Protein AF-A0A2T2TW19-F1 (afdb_monomer_lite)

Radius of gyration: 18.49 Å; chains: 1; bounding box: 31×56×34 Å

Foldseek 3Di:
DPPLDCVVVCVVQVVVVHPPDPPGDRDPQDVVNVVVNVVSVQVVCCVVPVDHDDDDPPVCVPVVVCVVCVVVVVVPPD

Structure (mmCIF, N/CA/C/O backbone):
data_AF-A0A2T2TW19-F1
#
_entry.id   AF-A0A2T2TW19-F1
#
loop_
_atom_site.group_PDB
_atom_site.id
_atom_site.type_symbol
_atom_site.label_atom_id
_atom_site.label_alt_id
_atom_site.label_comp_id
_atom_site.label_asym_id
_atom_site.label_entity_id
_atom_site.label_seq_id
_atom_site.pdbx_PDB_ins_code
_atom_site.Cartn_x
_atom_site.Cartn_y
_atom_site.Cartn_z
_atom_site.occupancy
_atom_site.B_iso_or_equiv
_atom_site.auth_seq_id
_atom_site.auth_comp_id
_atom_site.auth_asym_id
_atom_site.auth_atom_id
_atom_site.pdbx_PDB_model_num
ATOM 1 N N . GLN A 1 1 ? 4.719 -18.193 10.697 1.00 52.31 1 GLN A N 1
ATOM 2 C CA . GLN A 1 1 ? 4.513 -16.747 10.929 1.00 52.31 1 GLN A CA 1
ATOM 3 C C . GLN A 1 1 ? 4.455 -16.077 9.559 1.00 52.31 1 GLN A C 1
ATOM 5 O O . GLN A 1 1 ? 5.412 -16.232 8.809 1.00 52.31 1 GLN A O 1
ATOM 10 N N . ARG A 1 2 ? 3.333 -15.456 9.152 1.00 54.91 2 ARG A N 1
ATOM 11 C CA . ARG A 1 2 ? 3.280 -14.726 7.867 1.00 54.91 2 ARG A CA 1
ATOM 12 C C . ARG A 1 2 ? 4.338 -13.626 7.945 1.00 54.91 2 ARG A C 1
ATOM 14 O O . ARG A 1 2 ? 4.218 -12.748 8.791 1.00 54.91 2 ARG A O 1
ATOM 21 N N . GLN A 1 3 ? 5.383 -13.685 7.122 1.00 54.56 3 GLN A N 1
ATOM 22 C CA . GLN A 1 3 ? 6.307 -12.560 7.026 1.00 54.56 3 GLN A CA 1
ATOM 23 C C . GLN A 1 3 ? 5.533 -11.380 6.430 1.00 54.56 3 GLN A C 1
ATOM 25 O O . GLN A 1 3 ? 5.066 -11.444 5.297 1.00 54.56 3 GLN A O 1
ATOM 30 N N . LEU A 1 4 ? 5.295 -10.348 7.235 1.00 59.84 4 LEU A N 1
ATOM 31 C CA . LEU A 1 4 ? 4.586 -9.118 6.855 1.00 59.84 4 LEU A CA 1
ATOM 32 C C . LEU A 1 4 ? 5.580 -8.020 6.432 1.00 59.84 4 LEU A C 1
ATOM 34 O O . LEU A 1 4 ? 5.254 -6.837 6.396 1.00 59.84 4 LEU A O 1
ATOM 38 N N . SER A 1 5 ? 6.813 -8.423 6.126 1.00 64.31 5 SER A N 1
ATOM 39 C CA . SER A 1 5 ? 7.854 -7.574 5.573 1.00 64.31 5 SER A CA 1
ATOM 40 C C . SER A 1 5 ? 7.512 -7.196 4.129 1.00 64.31 5 SER A C 1
ATOM 42 O O . SER A 1 5 ? 6.811 -7.917 3.418 1.00 64.31 5 SER A O 1
ATOM 44 N N . LYS A 1 6 ? 8.073 -6.076 3.662 1.00 74.88 6 LYS A N 1
ATOM 45 C CA . LYS A 1 6 ? 8.075 -5.665 2.243 1.00 74.88 6 LYS A CA 1
ATOM 46 C C . LYS A 1 6 ? 8.714 -6.706 1.303 1.00 74.88 6 LYS A C 1
ATOM 48 O O . LYS A 1 6 ? 8.758 -6.480 0.100 1.00 74.88 6 LYS A O 1
ATOM 53 N N . GLU A 1 7 ? 9.196 -7.831 1.832 1.00 83.31 7 GLU A N 1
ATOM 54 C CA . GLU A 1 7 ? 9.912 -8.867 1.096 1.00 83.31 7 GLU A CA 1
ATOM 55 C C . GLU A 1 7 ? 9.091 -9.431 -0.052 1.00 83.31 7 GLU A C 1
ATOM 57 O O . GLU A 1 7 ? 9.591 -9.499 -1.159 1.00 83.31 7 GLU A O 1
ATOM 62 N N . PHE A 1 8 ? 7.800 -9.701 0.148 1.00 84.50 8 PHE A N 1
ATOM 63 C CA . PHE A 1 8 ? 6.976 -10.252 -0.932 1.00 84.50 8 PHE A CA 1
ATOM 64 C C . PHE A 1 8 ? 6.798 -9.274 -2.110 1.00 84.50 8 PHE A C 1
ATOM 66 O O . PHE A 1 8 ? 6.552 -9.701 -3.234 1.00 84.50 8 PHE A O 1
ATOM 73 N N . VAL A 1 9 ? 6.881 -7.960 -1.855 1.00 88.56 9 VAL A N 1
ATOM 74 C CA . VAL A 1 9 ? 6.868 -6.945 -2.919 1.00 88.56 9 VAL A CA 1
ATOM 75 C C . VAL A 1 9 ? 8.204 -6.960 -3.643 1.00 88.56 9 VAL A C 1
ATOM 77 O O . VAL A 1 9 ? 8.226 -6.901 -4.865 1.00 88.56 9 VAL A O 1
ATOM 80 N N . ARG A 1 10 ? 9.310 -7.084 -2.901 1.00 89.88 10 ARG A N 1
ATOM 81 C CA . ARG A 1 10 ? 10.647 -7.203 -3.484 1.00 89.88 10 ARG A CA 1
ATOM 82 C C . ARG A 1 10 ? 10.782 -8.472 -4.326 1.00 89.88 10 ARG A C 1
ATOM 84 O O . ARG A 1 10 ? 11.227 -8.373 -5.456 1.00 89.88 10 ARG A O 1
ATOM 91 N N . GLU A 1 11 ? 10.364 -9.624 -3.812 1.00 90.44 11 GLU A N 1
ATOM 92 C CA . GLU A 1 11 ? 10.321 -10.899 -4.541 1.00 90.44 11 GLU A CA 1
ATOM 93 C C . GLU A 1 11 ? 9.523 -10.757 -5.835 1.00 90.44 11 GLU A C 1
ATOM 95 O O . GLU A 1 11 ? 10.028 -11.080 -6.903 1.00 90.44 11 GLU A O 1
ATOM 100 N N . TRP A 1 12 ? 8.326 -10.168 -5.758 1.00 92.44 12 TRP A N 1
ATOM 101 C CA . TRP A 1 12 ? 7.513 -9.931 -6.946 1.00 92.44 12 TRP A CA 1
ATOM 102 C C . TRP A 1 12 ? 8.211 -9.018 -7.961 1.00 92.44 12 TRP A C 1
ATOM 104 O O . TRP A 1 12 ? 8.205 -9.323 -9.149 1.00 92.44 12 TRP A O 1
ATOM 114 N N . LEU A 1 13 ? 8.838 -7.927 -7.513 1.00 93.25 13 LEU A N 1
ATOM 115 C CA . LEU A 1 13 ? 9.593 -7.030 -8.392 1.00 93.25 13 LEU A CA 1
ATOM 116 C C . LEU A 1 13 ? 10.758 -7.763 -9.073 1.00 93.25 13 LEU A C 1
ATOM 118 O O . LEU A 1 13 ? 10.925 -7.638 -10.284 1.00 93.25 13 LEU A O 1
ATOM 122 N N . MET A 1 14 ? 11.506 -8.579 -8.325 1.00 92.81 14 MET A N 1
ATOM 123 C CA . MET A 1 14 ? 12.615 -9.371 -8.865 1.00 92.81 14 MET A CA 1
ATOM 124 C C . MET A 1 14 ? 12.138 -10.396 -9.902 1.00 92.81 14 MET A C 1
ATOM 126 O O . MET A 1 14 ? 12.777 -10.525 -10.947 1.00 92.81 14 MET A O 1
ATOM 130 N N . ASP A 1 15 ? 11.006 -11.064 -9.656 1.00 94.00 15 ASP A N 1
ATOM 131 C CA . ASP A 1 15 ? 10.370 -11.989 -10.608 1.00 94.00 15 ASP A CA 1
ATOM 132 C C . ASP A 1 15 ? 9.939 -11.2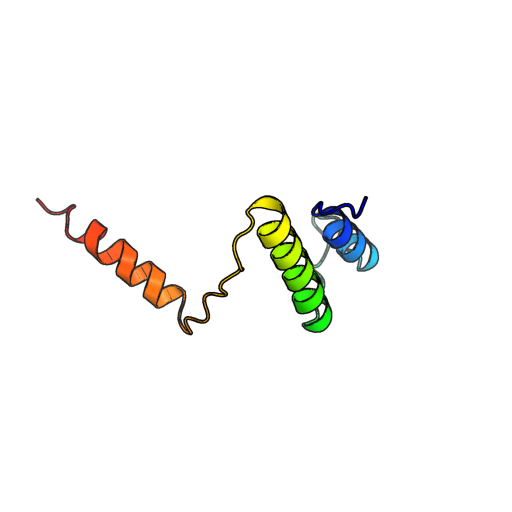85 -11.908 1.00 94.00 15 ASP A C 1
ATOM 134 O O . ASP A 1 15 ? 9.868 -11.916 -12.961 1.00 94.00 15 ASP 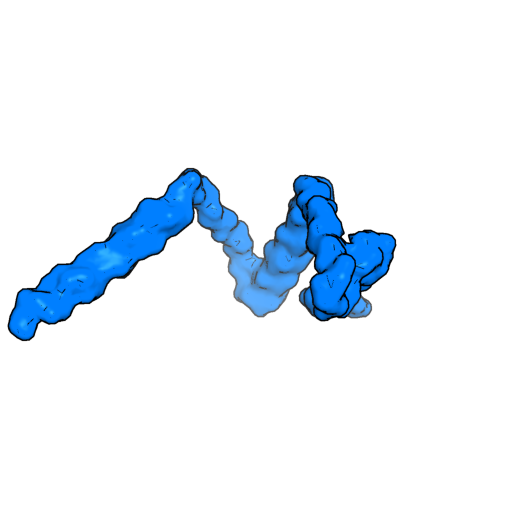A O 1
ATOM 138 N N . HIS A 1 16 ? 9.683 -9.974 -11.846 1.00 94.06 16 HIS A N 1
ATOM 139 C CA . HIS A 1 16 ? 9.329 -9.133 -12.995 1.00 94.06 16 HIS A CA 1
ATOM 140 C C . HIS A 1 16 ? 10.533 -8.361 -13.556 1.00 94.06 16 HIS A C 1
ATOM 142 O O . HIS A 1 16 ? 10.361 -7.395 -14.294 1.00 94.06 16 HIS A O 1
ATOM 148 N N . GLY A 1 17 ? 11.756 -8.792 -13.231 1.00 93.62 17 GLY A N 1
ATOM 149 C CA . GLY A 1 17 ? 12.986 -8.242 -13.801 1.00 93.62 17 GLY A CA 1
ATOM 150 C C . GLY A 1 17 ? 13.475 -6.948 -13.152 1.00 93.62 17 GLY A C 1
ATOM 151 O O . GLY A 1 17 ? 14.455 -6.382 -13.623 1.00 93.62 17 GLY A O 1
ATOM 152 N N . PHE A 1 18 ? 12.855 -6.499 -12.059 1.00 94.19 18 PHE A N 1
ATOM 153 C CA . PHE A 1 18 ? 13.239 -5.276 -11.364 1.00 94.19 18 PHE A CA 1
ATOM 154 C C . PHE A 1 18 ? 14.027 -5.569 -10.090 1.00 94.19 18 PHE A C 1
ATOM 156 O O . PHE A 1 18 ? 13.504 -6.104 -9.109 1.00 94.19 18 PHE A O 1
ATOM 163 N N . GLN A 1 19 ? 15.298 -5.177 -10.085 1.00 92.19 19 GLN A N 1
ATOM 164 C CA . GLN A 1 19 ? 16.216 -5.331 -8.953 1.00 92.19 19 GLN A CA 1
ATOM 165 C C . GLN A 1 19 ? 16.814 -3.991 -8.492 1.00 92.19 19 GLN A C 1
ATOM 167 O O . GLN A 1 19 ? 17.622 -3.969 -7.563 1.00 92.19 19 GLN A O 1
ATOM 172 N N . GLY A 1 20 ? 16.398 -2.875 -9.101 1.00 89.25 20 GLY A N 1
ATOM 173 C CA . GLY A 1 20 ? 16.844 -1.522 -8.763 1.00 89.25 20 GLY A CA 1
ATOM 174 C C . GLY A 1 20 ? 18.189 -1.133 -9.382 1.00 89.25 20 GLY A C 1
ATOM 175 O O . GLY A 1 20 ? 18.892 -0.286 -8.829 1.00 89.25 20 GLY A O 1
ATOM 176 N N . ARG A 1 21 ? 18.580 -1.766 -10.492 1.00 93.56 21 ARG A N 1
ATOM 177 C CA . ARG A 1 21 ? 19.769 -1.394 -11.273 1.00 93.56 21 ARG A CA 1
ATOM 178 C C . ARG A 1 21 ? 19.447 -0.199 -12.175 1.00 93.56 21 ARG A C 1
ATOM 180 O O . ARG A 1 21 ? 18.286 0.117 -12.398 1.00 93.56 21 ARG A O 1
ATOM 187 N N . ALA A 1 22 ? 20.480 0.459 -12.703 1.00 90.88 22 ALA A N 1
ATOM 188 C CA . ALA A 1 22 ? 20.313 1.659 -13.527 1.00 90.88 22 ALA A CA 1
ATOM 189 C C . ALA A 1 22 ? 19.481 1.422 -14.803 1.00 90.88 22 ALA A C 1
ATOM 191 O O . ALA A 1 22 ? 18.745 2.315 -15.208 1.00 90.88 22 ALA A O 1
ATOM 192 N N . ASP A 1 23 ? 19.576 0.223 -15.384 1.00 93.00 23 ASP A N 1
ATOM 193 C CA . ASP A 1 23 ? 18.886 -0.153 -16.625 1.00 93.00 23 ASP A CA 1
ATOM 194 C C . ASP A 1 23 ? 17.579 -0.935 -16.380 1.00 93.00 23 ASP A C 1
ATOM 196 O O . ASP A 1 23 ? 16.951 -1.392 -17.333 1.00 93.00 23 ASP A O 1
ATOM 200 N N . ASP A 1 24 ? 17.172 -1.134 -15.119 1.00 94.06 24 ASP A N 1
ATOM 201 C CA . ASP A 1 24 ? 15.934 -1.854 -14.809 1.00 94.06 24 ASP A CA 1
ATOM 202 C C . ASP A 1 24 ? 14.724 -0.932 -15.021 1.00 94.06 24 ASP A C 1
ATOM 204 O O . ASP A 1 24 ? 14.614 0.134 -14.410 1.00 94.06 24 ASP A O 1
ATOM 208 N N . GLU A 1 25 ? 13.758 -1.376 -15.823 1.00 92.62 25 GLU A N 1
ATOM 209 C CA . GLU A 1 25 ? 12.469 -0.698 -15.944 1.00 92.62 25 GLU A CA 1
ATOM 210 C C . GLU A 1 25 ? 11.514 -1.149 -14.837 1.00 92.62 25 GLU A C 1
ATOM 212 O O . GLU A 1 25 ? 11.365 -2.341 -14.560 1.00 92.62 25 GLU A O 1
ATOM 217 N N . MET A 1 26 ? 10.845 -0.187 -14.196 1.00 91.62 26 MET A N 1
ATOM 218 C CA . MET A 1 26 ? 9.815 -0.492 -13.204 1.00 91.62 26 MET A CA 1
ATOM 219 C C . MET A 1 26 ? 8.653 -1.230 -13.890 1.00 91.62 26 MET A C 1
ATOM 221 O O . MET A 1 26 ? 8.050 -0.665 -14.806 1.00 91.62 26 MET A O 1
ATOM 225 N N . PRO A 1 27 ? 8.291 -2.448 -13.450 1.00 92.56 27 PRO A N 1
ATOM 226 C CA . PRO A 1 27 ? 7.172 -3.174 -14.024 1.00 92.56 27 PRO A CA 1
ATOM 227 C C . PRO A 1 27 ? 5.865 -2.444 -13.724 1.00 92.56 27 PRO A C 1
ATOM 229 O O . PRO A 1 27 ? 5.695 -1.854 -12.651 1.00 92.56 27 PRO A O 1
ATOM 232 N N . ASP A 1 28 ? 4.908 -2.536 -14.647 1.00 92.44 28 ASP A N 1
ATOM 233 C CA . ASP A 1 28 ? 3.549 -2.105 -14.343 1.00 92.44 28 ASP A CA 1
ATOM 234 C C . ASP A 1 28 ? 3.009 -2.959 -13.195 1.00 92.44 28 ASP A C 1
ATOM 236 O O . ASP A 1 28 ? 3.043 -4.187 -13.246 1.00 92.44 28 ASP A O 1
ATOM 240 N N . LEU A 1 29 ? 2.545 -2.298 -12.139 1.00 90.44 29 LEU A N 1
ATOM 241 C CA . LEU A 1 29 ? 1.954 -2.941 -10.974 1.00 90.44 29 LEU A CA 1
ATOM 242 C C . LEU A 1 29 ? 0.486 -3.221 -11.294 1.00 90.44 29 LEU A C 1
ATOM 244 O O . LEU A 1 29 ? -0.303 -2.281 -11.215 1.00 90.44 29 LEU A O 1
ATOM 248 N N . PRO A 1 30 ? 0.063 -4.461 -11.590 1.00 94.50 30 PR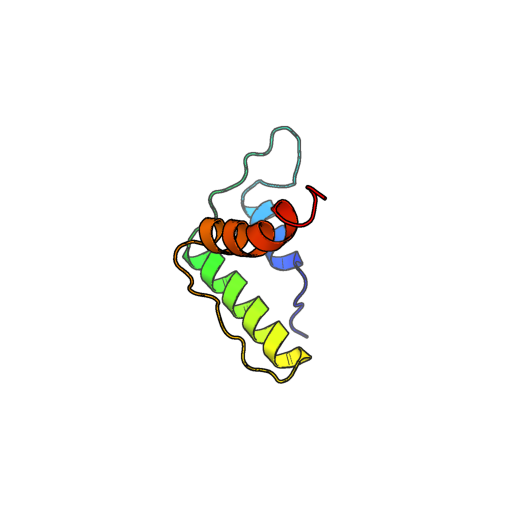O A N 1
ATOM 249 C CA . PRO A 1 30 ? -1.322 -4.704 -11.964 1.00 94.50 30 PRO A CA 1
ATOM 250 C C . PRO A 1 30 ? -2.242 -4.416 -10.778 1.00 94.50 30 PRO A C 1
ATOM 252 O O . PRO A 1 30 ? -1.892 -4.708 -9.628 1.00 94.50 30 PRO A O 1
ATOM 255 N N . ASP A 1 31 ? -3.452 -3.925 -11.035 1.00 93.12 31 ASP A N 1
ATOM 256 C CA . ASP A 1 31 ? -4.398 -3.577 -9.966 1.00 93.12 31 ASP A CA 1
ATOM 257 C C . ASP A 1 31 ? -4.672 -4.745 -9.012 1.00 93.12 31 ASP A C 1
ATOM 259 O O . ASP A 1 31 ? -4.743 -4.560 -7.798 1.00 93.12 31 ASP A O 1
ATOM 263 N N . ALA A 1 32 ? -4.727 -5.978 -9.525 1.00 92.94 32 ALA A N 1
ATOM 264 C CA . ALA A 1 32 ? -4.873 -7.174 -8.698 1.00 92.94 32 ALA A CA 1
ATOM 265 C C . ALA A 1 32 ? -3.721 -7.340 -7.686 1.00 92.94 32 ALA A C 1
ATOM 267 O O . ALA A 1 32 ? -3.951 -7.719 -6.531 1.00 92.94 32 ALA A O 1
ATOM 268 N N . PHE A 1 33 ? -2.487 -7.031 -8.095 1.00 91.44 33 PHE A N 1
ATOM 269 C CA . PHE A 1 33 ? -1.329 -7.062 -7.209 1.00 91.44 33 PHE A CA 1
ATOM 270 C C . PHE A 1 33 ? -1.381 -5.913 -6.200 1.00 91.44 33 PHE A C 1
ATOM 272 O O . PHE A 1 33 ? -1.212 -6.163 -5.006 1.00 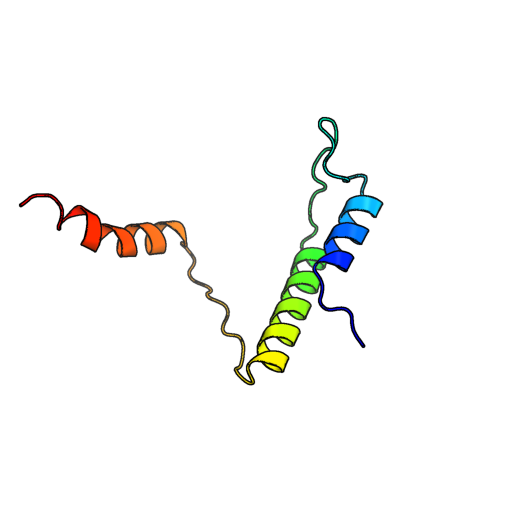91.44 33 PHE A O 1
ATOM 279 N N . ARG A 1 34 ? -1.726 -4.694 -6.638 1.00 90.81 34 ARG A N 1
ATOM 280 C CA . ARG A 1 34 ? -1.934 -3.537 -5.746 1.00 90.81 34 ARG A CA 1
ATOM 281 C C . ARG A 1 34 ? -2.961 -3.857 -4.659 1.00 90.81 34 ARG A C 1
ATOM 283 O O . ARG A 1 34 ? -2.666 -3.715 -3.478 1.00 90.81 34 ARG A O 1
ATOM 290 N N . VAL A 1 35 ? -4.122 -4.398 -5.031 1.00 92.25 35 VAL A N 1
ATOM 291 C CA . VAL A 1 35 ? -5.181 -4.799 -4.087 1.00 92.25 35 VAL A CA 1
ATOM 292 C C . VAL A 1 35 ? -4.686 -5.865 -3.107 1.00 92.25 35 VAL A C 1
ATOM 294 O O . VAL A 1 35 ? -4.970 -5.779 -1.910 1.00 92.25 35 VAL A O 1
ATOM 297 N N . LYS A 1 36 ? -3.930 -6.864 -3.579 1.00 91.31 36 LYS A N 1
ATOM 298 C CA . LYS A 1 36 ? -3.341 -7.903 -2.719 1.00 91.31 36 LYS A CA 1
ATOM 299 C C . LYS A 1 36 ? -2.358 -7.306 -1.707 1.00 91.31 36 LYS A C 1
ATOM 301 O O . LYS A 1 36 ? -2.407 -7.673 -0.532 1.00 91.31 36 LYS A O 1
ATOM 306 N N . VAL A 1 37 ? -1.490 -6.397 -2.153 1.00 90.44 37 VAL A N 1
ATOM 307 C CA . VAL A 1 37 ? -0.523 -5.684 -1.305 1.00 90.44 37 VAL A CA 1
ATOM 308 C C . VAL A 1 37 ? -1.257 -4.863 -0.248 1.00 90.44 37 VAL A C 1
ATOM 310 O O . VAL A 1 37 ? -0.988 -5.024 0.943 1.00 90.44 37 VAL A O 1
ATOM 313 N N . THR A 1 38 ? -2.235 -4.056 -0.667 1.00 91.25 38 THR A N 1
ATOM 314 C CA . THR A 1 38 ? -3.042 -3.210 0.218 1.00 91.25 38 THR A CA 1
ATOM 315 C C . THR A 1 38 ? -3.728 -4.030 1.304 1.00 91.25 38 THR A C 1
ATOM 317 O O . THR A 1 38 ? -3.561 -3.727 2.483 1.00 91.25 38 THR A O 1
ATOM 320 N N . LYS A 1 39 ? -4.423 -5.120 0.947 1.00 91.25 39 LYS A N 1
ATOM 321 C CA . LYS A 1 39 ? -5.111 -5.987 1.923 1.00 91.25 39 LYS A CA 1
ATOM 322 C C . LYS A 1 39 ? -4.174 -6.519 3.007 1.00 91.25 39 LYS A C 1
ATOM 324 O O . LYS A 1 39 ? -4.556 -6.577 4.169 1.00 91.25 39 LYS A O 1
ATOM 329 N N . ARG A 1 40 ? -2.940 -6.876 2.641 1.00 90.31 40 ARG A N 1
ATOM 330 C CA . ARG A 1 40 ? -1.952 -7.401 3.591 1.00 90.31 40 ARG A CA 1
ATOM 331 C C . ARG A 1 40 ? -1.452 -6.333 4.564 1.00 90.31 40 ARG A C 1
ATOM 333 O O . ARG A 1 40 ? -1.226 -6.642 5.730 1.00 90.31 40 ARG A O 1
ATOM 340 N N . TYR A 1 41 ? -1.289 -5.094 4.099 1.00 88.50 41 TYR A N 1
ATOM 341 C CA . TYR A 1 41 ? -0.932 -3.969 4.968 1.00 88.50 41 TYR A CA 1
ATOM 342 C C . TYR A 1 41 ? -2.071 -3.556 5.893 1.00 88.50 41 TYR A C 1
ATOM 344 O O . TYR A 1 41 ? -1.810 -3.259 7.055 1.00 88.50 41 TYR A O 1
ATOM 352 N N . VAL A 1 42 ? -3.310 -3.595 5.401 1.00 92.19 42 VAL A N 1
ATOM 353 C CA . VAL A 1 42 ? -4.507 -3.400 6.225 1.00 92.19 42 VAL A CA 1
ATOM 354 C C . VAL A 1 42 ? -4.558 -4.448 7.336 1.00 92.19 42 VAL A C 1
ATOM 356 O O . VAL A 1 42 ? -4.552 -4.080 8.504 1.00 92.19 42 VAL A O 1
ATOM 359 N N . GLU A 1 43 ? -4.471 -5.740 6.998 1.00 90.81 43 GLU A N 1
ATOM 360 C CA . GLU A 1 43 ? -4.473 -6.835 7.982 1.00 90.81 43 GLU A CA 1
ATOM 361 C C . GLU A 1 43 ? -3.359 -6.669 9.032 1.00 90.81 43 GLU A C 1
ATOM 363 O O . GLU A 1 43 ? -3.594 -6.851 10.227 1.00 90.81 43 GLU A O 1
ATOM 368 N N . LEU A 1 44 ? -2.147 -6.290 8.607 1.00 88.25 44 LEU A N 1
ATOM 369 C CA . LEU A 1 44 ? -1.033 -6.016 9.520 1.00 88.25 44 LEU A CA 1
ATOM 370 C C . LEU A 1 44 ? -1.351 -4.857 10.471 1.00 88.25 44 LEU A C 1
ATOM 372 O O . LEU A 1 44 ? -1.137 -4.993 11.674 1.00 88.25 44 LEU A O 1
ATOM 376 N N . TYR A 1 45 ? -1.823 -3.728 9.940 1.00 91.50 45 TYR A N 1
ATOM 377 C CA . TYR A 1 45 ? -2.168 -2.552 10.736 1.00 91.50 45 TYR A CA 1
ATOM 378 C C . TYR A 1 45 ? -3.216 -2.903 11.794 1.00 91.50 45 TYR A C 1
ATOM 380 O O . TYR A 1 45 ? -2.998 -2.640 12.977 1.00 91.50 45 TYR A O 1
ATOM 388 N N . GLU A 1 46 ? -4.302 -3.559 11.390 1.00 95.31 46 GLU A N 1
ATOM 389 C CA . GLU A 1 46 ? -5.390 -3.942 12.293 1.00 95.31 46 GLU A CA 1
ATOM 390 C C . GLU A 1 46 ? -4.914 -4.944 13.353 1.00 95.31 46 GLU A C 1
ATOM 392 O O . GLU A 1 46 ? -5.260 -4.818 14.526 1.00 95.31 46 GLU A O 1
ATOM 397 N N . THR A 1 47 ? -4.045 -5.889 12.977 1.00 90.75 47 THR A N 1
ATOM 398 C CA . THR A 1 47 ? -3.472 -6.874 13.911 1.00 90.75 47 THR A CA 1
ATOM 399 C C . THR A 1 47 ? -2.557 -6.226 14.950 1.00 90.75 47 THR A C 1
ATOM 401 O O . THR A 1 47 ? -2.584 -6.608 16.118 1.00 90.75 47 THR A O 1
ATOM 404 N N . VAL A 1 48 ? -1.718 -5.270 14.540 1.00 90.62 48 VAL A N 1
ATOM 405 C CA . VAL A 1 48 ? -0.734 -4.626 15.429 1.00 90.62 48 VAL A CA 1
ATOM 406 C C . VAL A 1 48 ? -1.388 -3.578 16.326 1.00 90.62 48 VAL A C 1
ATOM 408 O O . VAL A 1 48 ? -0.988 -3.430 17.479 1.00 90.62 48 VAL A O 1
ATOM 411 N N . THR A 1 49 ? -2.371 -2.841 15.810 1.00 94.38 49 THR A N 1
ATOM 412 C CA . THR A 1 49 ? -2.975 -1.702 16.519 1.00 94.38 49 THR A CA 1
ATOM 413 C C . THR A 1 49 ? -4.283 -2.046 17.225 1.00 94.38 49 THR A C 1
ATOM 415 O O . THR A 1 49 ? -4.677 -1.333 18.145 1.00 94.38 49 THR A O 1
ATOM 418 N N . GLY A 1 50 ? -4.978 -3.105 16.797 1.00 95.50 50 GLY A N 1
ATOM 419 C CA . GLY A 1 50 ? -6.345 -3.407 17.228 1.00 95.50 50 GLY A CA 1
ATOM 420 C C . GLY A 1 50 ? -7.398 -2.430 16.688 1.00 95.50 50 GLY A C 1
ATOM 421 O O . GLY A 1 50 ? -8.555 -2.500 17.099 1.00 95.50 50 GLY A O 1
ATOM 422 N N . GLN A 1 51 ? -7.022 -1.507 15.799 1.00 96.19 51 GLN A N 1
ATOM 423 C CA . GLN A 1 51 ? -7.917 -0.511 15.210 1.00 96.19 51 GLN A CA 1
ATOM 424 C C . GLN A 1 51 ? -8.309 -0.932 13.797 1.00 96.19 51 GLN A C 1
ATOM 426 O O . GLN A 1 51 ? -7.451 -1.386 13.049 1.00 96.19 51 GLN A O 1
ATOM 431 N N . SER A 1 52 ? -9.572 -0.741 13.404 1.00 95.75 52 SER A N 1
ATOM 432 C CA . SER A 1 52 ? -9.987 -0.936 12.008 1.00 95.75 52 SER A CA 1
ATOM 433 C C . SER A 1 52 ? -9.321 0.088 11.098 1.00 95.75 52 SER A C 1
ATOM 435 O O . SER A 1 52 ? -9.326 1.287 11.395 1.00 95.75 52 SER A O 1
ATOM 437 N N . PHE A 1 53 ? -8.800 -0.363 9.962 1.00 94.62 53 PHE A N 1
ATOM 438 C CA . PHE A 1 53 ? -8.245 0.541 8.967 1.00 94.62 53 PHE A CA 1
ATOM 439 C C . PHE A 1 53 ? -9.363 1.344 8.297 1.00 94.62 53 PHE A C 1
ATOM 441 O O . PHE A 1 53 ? -10.354 0.782 7.831 1.00 94.62 53 PHE A O 1
ATOM 448 N N . GLN A 1 54 ? -9.182 2.659 8.209 1.00 92.81 54 GLN A N 1
ATOM 449 C CA . GLN A 1 54 ? -10.098 3.556 7.509 1.00 92.81 54 GLN A CA 1
ATOM 450 C C . GLN A 1 54 ? -9.387 4.103 6.266 1.00 92.81 54 GLN A C 1
ATOM 452 O O . GLN A 1 54 ? -8.481 4.928 6.413 1.00 92.81 54 GLN A O 1
ATOM 457 N N . PRO A 1 55 ? -9.731 3.635 5.050 1.00 85.25 55 PRO A N 1
ATOM 458 C CA . PRO A 1 55 ? -9.152 4.188 3.836 1.00 85.25 55 PRO A CA 1
ATOM 459 C C . PRO A 1 55 ? -9.602 5.639 3.670 1.00 85.25 55 PRO A C 1
ATOM 461 O O . PRO A 1 55 ? -10.794 5.937 3.713 1.00 85.25 55 PRO A O 1
ATOM 464 N N . ASP A 1 56 ? -8.648 6.533 3.431 1.00 81.19 56 ASP A N 1
ATOM 465 C CA . ASP A 1 56 ? -8.965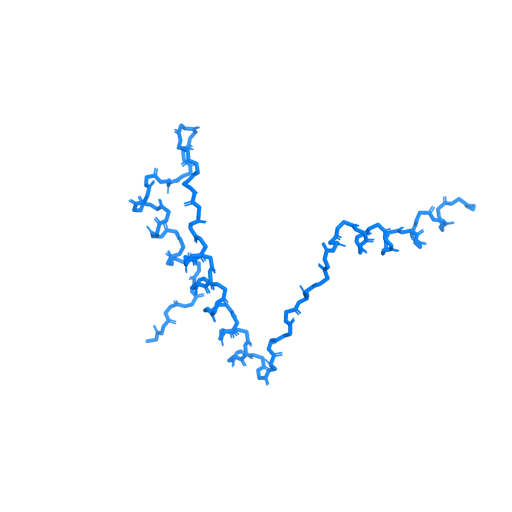 7.884 2.987 1.00 81.19 56 ASP A CA 1
ATOM 466 C C . ASP A 1 56 ? -9.312 7.839 1.495 1.00 81.19 56 ASP A C 1
ATOM 468 O O . ASP A 1 56 ? -8.447 7.630 0.644 1.00 81.19 56 ASP A O 1
ATOM 472 N N . THR A 1 57 ? -10.600 7.973 1.183 1.00 79.88 57 THR A N 1
ATOM 473 C CA . THR A 1 57 ? -11.109 7.976 -0.193 1.00 79.88 57 THR A CA 1
ATOM 474 C C . THR A 1 57 ? -11.243 9.387 -0.755 1.00 79.88 57 THR A C 1
ATOM 476 O O . THR A 1 57 ? -11.996 9.575 -1.714 1.00 79.88 57 THR A O 1
ATOM 479 N N . HIS A 1 58 ? -10.593 10.395 -0.155 1.00 77.44 58 HIS A N 1
ATOM 480 C CA . HIS A 1 58 ? -10.670 11.751 -0.683 1.00 77.44 58 HIS A CA 1
ATOM 481 C C . HIS A 1 58 ? -10.236 11.761 -2.155 1.00 77.44 58 HIS A C 1
ATOM 483 O O . HIS A 1 58 ? -9.144 11.287 -2.476 1.00 77.44 58 HIS A O 1
ATOM 489 N N . PRO A 1 59 ? -11.065 12.302 -3.061 1.00 69.88 59 PRO A N 1
ATOM 490 C CA . PRO A 1 59 ? -10.806 12.225 -4.495 1.00 69.88 59 PRO A CA 1
ATOM 491 C C . PRO A 1 59 ? -9.602 13.068 -4.923 1.00 69.88 59 PRO A C 1
ATOM 493 O O . PRO A 1 59 ? -9.099 12.888 -6.027 1.00 69.88 59 PRO A O 1
ATOM 496 N N . ASN A 1 60 ? -9.153 13.989 -4.065 1.00 77.44 60 ASN A N 1
ATOM 497 C CA . ASN A 1 60 ? -8.189 15.011 -4.428 1.00 77.44 60 ASN A CA 1
ATOM 498 C C . ASN A 1 60 ? -7.110 15.175 -3.339 1.00 77.44 60 ASN A C 1
ATOM 500 O O . ASN A 1 60 ? -7.188 16.074 -2.496 1.00 77.44 60 ASN A O 1
ATOM 504 N N . PRO A 1 61 ? -6.113 14.272 -3.291 1.00 73.00 61 PRO A N 1
ATOM 505 C CA . PRO A 1 61 ? -5.041 14.344 -2.301 1.00 73.00 61 PRO A CA 1
ATOM 506 C C . PRO A 1 61 ? -4.223 15.636 -2.428 1.00 73.00 61 PRO A C 1
ATOM 508 O O . PRO A 1 61 ? -3.776 16.158 -1.409 1.00 73.00 61 PRO A O 1
ATOM 511 N N . GLU A 1 62 ? -4.081 16.183 -3.641 1.00 78.38 62 GLU A N 1
ATOM 512 C CA . GLU A 1 62 ? -3.441 17.484 -3.872 1.00 78.38 62 GLU A CA 1
ATOM 513 C C . GLU A 1 62 ? -4.178 18.609 -3.146 1.00 78.38 62 GLU A C 1
ATOM 515 O O . GLU A 1 62 ? -3.568 19.368 -2.398 1.00 78.38 62 GLU A O 1
ATOM 520 N N . GLU A 1 63 ? -5.500 18.683 -3.292 1.00 79.44 63 GLU A N 1
ATOM 521 C CA . GLU A 1 63 ? -6.324 19.707 -2.645 1.00 79.44 63 GLU A CA 1
ATOM 522 C C . GLU A 1 63 ? -6.229 19.637 -1.115 1.00 79.44 63 GLU A C 1
ATOM 524 O O . GLU A 1 63 ? -6.078 20.662 -0.446 1.00 79.44 63 GLU A O 1
ATOM 529 N N . ARG A 1 64 ? -6.206 18.420 -0.553 1.00 78.69 64 ARG A N 1
ATOM 530 C CA . ARG A 1 64 ? -6.010 18.206 0.888 1.00 78.69 64 ARG A CA 1
ATOM 531 C C . ARG A 1 64 ? -4.637 18.696 1.361 1.00 78.69 64 ARG A C 1
ATOM 533 O O . ARG A 1 64 ? -4.544 19.304 2.428 1.00 78.69 64 ARG A O 1
ATOM 540 N N . ILE A 1 65 ? -3.582 18.455 0.577 1.00 77.69 65 ILE A N 1
ATOM 541 C CA . ILE A 1 65 ? -2.223 18.940 0.865 1.00 77.69 65 ILE A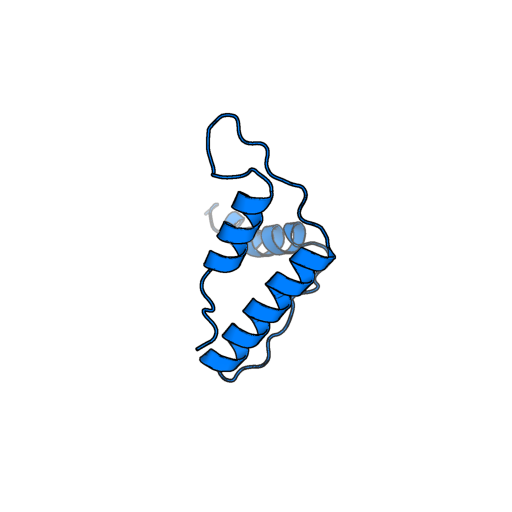 CA 1
ATOM 542 C C . ILE A 1 65 ? -2.182 20.470 0.804 1.00 77.69 65 ILE A C 1
ATOM 544 O O . ILE A 1 65 ? -1.672 21.103 1.729 1.00 77.69 65 ILE A O 1
ATOM 548 N N . HIS A 1 66 ? -2.757 21.072 -0.238 1.00 81.06 66 HIS A N 1
ATOM 549 C CA . HIS A 1 66 ? -2.813 22.525 -0.387 1.00 81.06 66 HIS A CA 1
ATOM 550 C C . HIS A 1 66 ? -3.564 23.195 0.769 1.00 81.06 66 HIS A C 1
ATOM 552 O O . HIS A 1 66 ? -3.051 24.156 1.340 1.00 81.06 66 HIS A O 1
ATOM 558 N N . SER A 1 67 ? -4.726 22.668 1.166 1.00 80.88 67 SER A N 1
ATOM 559 C CA . SER A 1 67 ? -5.497 23.214 2.288 1.00 80.88 67 SER A CA 1
ATOM 560 C C . SER A 1 67 ? -4.739 23.135 3.615 1.00 80.88 67 SER A C 1
ATOM 562 O O . SER A 1 67 ? -4.801 24.080 4.392 1.00 80.88 67 SER A O 1
ATOM 564 N N . ALA A 1 68 ? -4.011 22.046 3.879 1.00 76.69 68 ALA A N 1
ATOM 565 C CA . ALA A 1 68 ? -3.236 21.903 5.114 1.00 76.69 68 ALA A CA 1
ATOM 566 C C . ALA A 1 68 ? -2.032 22.862 5.180 1.00 76.69 68 ALA A C 1
ATOM 568 O O . ALA A 1 68 ? -1.610 23.256 6.266 1.00 76.69 68 ALA A O 1
ATOM 569 N N . LEU A 1 69 ? -1.470 23.236 4.026 1.00 80.38 69 LEU A N 1
ATOM 570 C CA . LEU A 1 69 ? -0.355 24.182 3.934 1.00 80.38 69 LEU A CA 1
ATOM 571 C C . LEU A 1 69 ? -0.813 25.647 3.890 1.00 80.38 69 LEU A C 1
ATOM 573 O O . LEU A 1 69 ? -0.029 26.526 4.245 1.00 80.38 69 LEU A O 1
ATOM 577 N N . ALA A 1 70 ? -2.055 25.924 3.483 1.00 76.62 70 ALA A N 1
ATOM 578 C CA . ALA A 1 70 ? -2.591 27.282 3.369 1.00 76.62 70 ALA A CA 1
ATOM 579 C C . ALA A 1 70 ? -2.512 28.064 4.695 1.00 76.62 70 ALA A C 1
ATOM 581 O O . ALA A 1 70 ? -2.098 29.225 4.699 1.00 76.62 70 ALA A O 1
ATOM 582 N N . ASP A 1 71 ? -2.793 27.405 5.823 1.00 67.06 71 ASP A N 1
ATOM 583 C CA . ASP A 1 71 ? -2.690 28.001 7.165 1.00 67.06 71 ASP A CA 1
ATOM 584 C C . ASP A 1 71 ? -1.239 28.364 7.548 1.00 67.06 71 ASP A C 1
ATOM 586 O O . ASP A 1 71 ? -0.988 29.283 8.334 1.00 67.06 71 ASP A O 1
ATOM 590 N N . TYR A 1 72 ? -0.259 27.675 6.957 1.00 63.56 72 TYR A N 1
ATOM 591 C CA . TYR A 1 72 ? 1.166 27.890 7.213 1.00 63.56 72 TYR A CA 1
ATOM 592 C C . TYR A 1 72 ? 1.781 28.971 6.311 1.00 63.56 72 TYR A C 1
ATOM 594 O O . TYR A 1 72 ? 2.737 29.639 6.696 1.00 63.56 72 TYR A O 1
ATOM 602 N N . VAL A 1 73 ? 1.228 29.177 5.111 1.00 60.81 73 VAL A N 1
ATOM 603 C CA . VAL A 1 73 ? 1.709 30.202 4.167 1.00 60.81 73 VAL A CA 1
ATOM 604 C C . VAL A 1 73 ? 1.265 31.610 4.589 1.00 60.81 73 VAL A C 1
ATOM 606 O O . VAL A 1 73 ? 1.997 32.570 4.363 1.00 60.81 73 VAL A O 1
ATOM 609 N N . LEU A 1 74 ? 0.119 31.749 5.264 1.00 57.81 74 LEU A N 1
ATOM 610 C CA . LEU A 1 74 ? -0.398 33.049 5.724 1.00 57.81 74 LEU A CA 1
ATOM 611 C C . LEU A 1 74 ? 0.202 33.536 7.053 1.00 57.81 74 LEU A C 1
ATOM 613 O O . LEU A 1 74 ? 0.104 34.718 7.374 1.00 57.81 74 LEU A O 1
ATOM 617 N N . SER A 1 75 ? 0.845 32.654 7.820 1.00 57.44 75 SER A N 1
ATOM 618 C CA . SER A 1 75 ? 1.467 32.979 9.112 1.00 57.44 75 SER A CA 1
ATOM 619 C C . SER A 1 75 ? 2.942 33.408 9.004 1.00 57.44 75 SER A C 1
ATOM 621 O O . SER A 1 75 ? 3.538 33.787 10.009 1.00 57.44 75 SER A O 1
ATOM 623 N N . GLY A 1 76 ? 3.526 33.396 7.797 1.00 54.91 76 GLY A N 1
ATOM 624 C CA . GLY A 1 76 ? 4.915 33.800 7.520 1.00 54.91 76 GLY A CA 1
ATOM 625 C C . GLY A 1 76 ? 5.105 35.227 6.986 1.00 54.91 76 GLY A C 1
ATOM 626 O O . GLY A 1 76 ? 6.237 35.635 6.739 1.00 54.91 76 GLY A O 1
ATOM 627 N N . THR A 1 77 ? 4.028 35.990 6.795 1.00 50.69 77 THR A N 1
ATOM 628 C CA . THR A 1 77 ? 4.074 37.422 6.455 1.00 50.69 77 THR A CA 1
ATOM 629 C C . THR A 1 77 ? 3.570 38.240 7.638 1.00 50.69 77 THR A C 1
ATOM 631 O O . THR A 1 77 ? 2.419 38.675 7.656 1.00 50.69 77 THR A O 1
ATOM 634 N N . GLY A 1 78 ? 4.427 38.404 8.642 1.00 45.19 78 GLY A N 1
ATOM 635 C CA . GLY A 1 78 ? 4.249 39.302 9.780 1.00 45.19 78 GLY A CA 1
ATOM 636 C C . GLY A 1 78 ? 5.589 39.886 10.181 1.00 45.19 78 GLY A C 1
ATOM 637 O O . GLY A 1 78 ? 6.540 39.083 10.305 1.00 45.19 78 GLY A O 1
#

pLDDT: mean 83.11, std 13.3, range [45.19, 96.19]

Sequence (78 aa):
QRQLSKEFVREWLMDHGFQGRADDEMPDLPDAFRVKVTKRYVELYETVTGQSFQPDTHPNPEERIHSALADYVLSGTG

Secondary structure (DSSP, 8-state):
----STHHHHHHHHHTT-SS-TTPPPPP--HHHHHHHHHHHHHHHHHHH-SPP-----S-HHHHHHHHHHHHHTTS--